Protein AF-L9W9J3-F1 (afdb_monomer_lite)

InterPro domains:
  IPR008990 Electron transport accessory-like domain superfamily [SSF50090] (18-110)
  IPR023808 Nitrile hydratase accessory protein, putative [TIGR03889] (23-96)
  IPR042262 Nitrile hydratase beta subunit, N-terminal [G3DSA:1.10.472.20] (7-111)
  IPR049054 Nitrile hydratase beta subunit-like, N-terminal domain [PF21006] (11-108)

Sequence (141 aa):
MADRDESPTSGLAALEGEETPTFDAPWQARAFAIAVALSADGTYEWDTFQDRLAAEIERADGAAVPADREASEADYYHRWLAALERLLVSDDLLESGALTERTREFAVGDRDASEWVEGEHDHDHGTDGSDAHDHNHDHPR

pLDDT: mean 7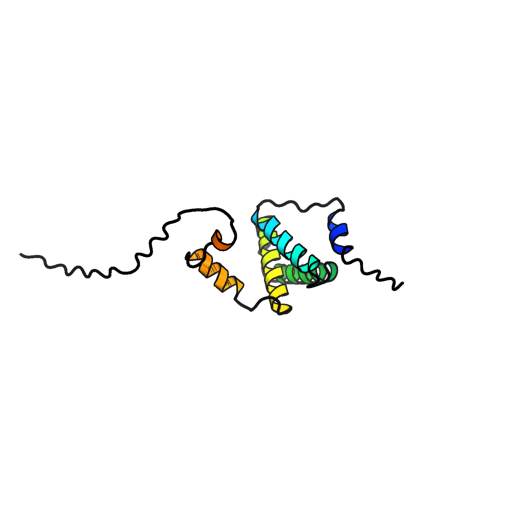1.65, std 16.57, range [37.84, 90.25]

Foldseek 3Di:
DDDDPDDLCPLVVVCVPPCPDDDPDPVLVVLVVVLVVCSSVVVDPNVVVVVQLVVQLVVVVVPDDDPPDDQDPVNVSVSSSVSVVVVCCVSVNDPVCPVVVVVVCVVVVVDDCVVVDPDDDDDPPPPPPDDPDDDDDDDDD

Secondary structure (DSSP, 8-state):
-------TTHHHHGGGSS-PPP-SSHHHHHHHHHHHHHHHTTSS-HHHHHHHHHHHHHHHHHH---TTSPPPHHHHHHHHHHHHHHHHHHTTSS-TTHHHHHHHHHHHTSS-GGGGS-S----------------------

Radius of gyration: 23.32 Å; chains: 1; bounding box: 46×68×66 Å

Structure (mmCIF, N/CA/C/O backbone):
data_AF-L9W9J3-F1
#
_entry.id   AF-L9W9J3-F1
#
loop_
_atom_site.group_PDB
_atom_site.id
_atom_site.type_symbol
_atom_site.label_atom_id
_atom_site.label_alt_id
_atom_site.label_comp_id
_atom_site.label_asym_id
_atom_site.label_entity_id
_atom_site.label_seq_id
_atom_site.pdbx_PDB_ins_code
_atom_site.Cartn_x
_atom_site.Cartn_y
_atom_site.Cartn_z
_atom_site.occupancy
_atom_site.B_iso_or_equiv
_atom_site.auth_seq_id
_atom_site.auth_comp_id
_atom_site.auth_asym_id
_atom_site.auth_atom_id
_atom_site.pdbx_PDB_model_num
ATOM 1 N N . MET A 1 1 ? -25.213 29.019 9.380 1.00 38.16 1 MET A N 1
ATOM 2 C CA . MET A 1 1 ? -23.879 28.809 9.972 1.00 38.16 1 MET A CA 1
ATOM 3 C C . MET A 1 1 ? -23.871 27.406 10.543 1.00 38.16 1 MET A C 1
ATOM 5 O O . MET A 1 1 ? -24.328 27.218 11.659 1.00 38.16 1 MET A O 1
ATOM 9 N N . ALA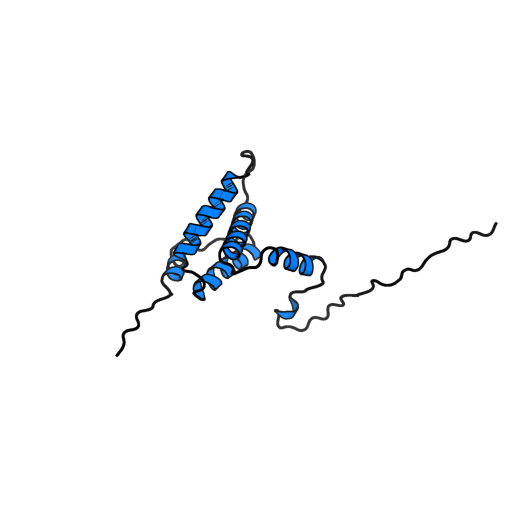 A 1 2 ? -23.506 26.426 9.719 1.00 37.84 2 ALA A N 1
ATOM 10 C CA . ALA A 1 2 ? -23.198 25.080 10.179 1.00 37.84 2 ALA A CA 1
ATOM 11 C C . ALA A 1 2 ? -21.684 24.952 10.028 1.00 37.84 2 ALA A C 1
ATOM 13 O O . ALA A 1 2 ? -21.159 25.030 8.919 1.00 37.84 2 ALA A O 1
ATOM 14 N N . ASP A 1 3 ? -21.040 24.922 11.183 1.00 41.69 3 ASP A N 1
ATOM 15 C CA . ASP A 1 3 ? -19.631 24.664 11.403 1.00 41.69 3 ASP A CA 1
ATOM 16 C C . ASP A 1 3 ? -19.367 23.218 10.968 1.00 41.69 3 ASP A C 1
ATOM 18 O O . ASP A 1 3 ? -19.887 22.284 11.578 1.00 41.69 3 ASP A O 1
ATOM 22 N N . ARG A 1 4 ? -18.697 23.040 9.828 1.00 42.94 4 ARG A N 1
ATOM 23 C CA . ARG A 1 4 ? -18.248 21.728 9.356 1.00 42.94 4 ARG A CA 1
ATOM 24 C C . ARG A 1 4 ? -16.734 21.699 9.454 1.00 42.94 4 ARG A C 1
ATOM 26 O O . ARG A 1 4 ? -16.033 21.875 8.463 1.00 42.94 4 ARG A O 1
ATOM 33 N N . ASP A 1 5 ? -16.281 21.573 10.694 1.00 43.81 5 ASP A N 1
ATOM 34 C CA . ASP A 1 5 ? -14.922 21.200 11.060 1.00 43.81 5 ASP A CA 1
ATOM 35 C C . ASP A 1 5 ? -14.724 19.722 10.683 1.00 43.81 5 ASP A C 1
ATOM 37 O O . ASP A 1 5 ? -14.947 18.810 11.470 1.00 43.81 5 ASP A O 1
ATOM 41 N N . GLU A 1 6 ? -14.426 19.473 9.411 1.00 45.31 6 GLU A N 1
ATOM 42 C CA . GLU A 1 6 ? -13.920 18.186 8.937 1.00 45.31 6 GLU A CA 1
ATOM 43 C C . GLU A 1 6 ? -12.591 18.496 8.254 1.00 45.31 6 GLU A C 1
ATOM 45 O O . GLU A 1 6 ? -12.554 18.905 7.094 1.00 45.31 6 GLU A O 1
ATOM 50 N N . SER A 1 7 ? -11.500 18.390 9.011 1.00 39.38 7 SER A N 1
ATOM 51 C CA . SER A 1 7 ? -10.143 18.451 8.470 1.00 39.38 7 SER A CA 1
ATOM 52 C C . SER A 1 7 ? -9.675 17.024 8.149 1.00 39.38 7 SER A C 1
ATOM 54 O O . SER A 1 7 ? -9.215 16.345 9.063 1.00 39.38 7 SER A O 1
ATOM 56 N N . PRO A 1 8 ? -9.726 16.550 6.888 1.00 44.69 8 PRO A N 1
ATOM 57 C CA . PRO A 1 8 ? -9.112 15.273 6.494 1.00 44.69 8 PRO A CA 1
ATOM 58 C C . PRO A 1 8 ? -7.572 15.346 6.399 1.00 44.69 8 PRO A C 1
ATOM 60 O O . PRO A 1 8 ? -6.912 14.395 5.996 1.00 44.69 8 PRO A O 1
ATOM 63 N N . THR A 1 9 ? -6.962 16.475 6.767 1.00 46.91 9 THR A N 1
ATOM 64 C CA . THR A 1 9 ? -5.546 16.774 6.495 1.00 46.91 9 THR A CA 1
ATOM 65 C C . THR A 1 9 ? -4.618 16.551 7.692 1.00 46.91 9 THR A C 1
ATOM 67 O O . THR A 1 9 ? -3.491 17.033 7.686 1.00 46.91 9 THR A O 1
ATOM 70 N N . SER A 1 10 ? -5.050 15.855 8.749 1.00 49.19 10 SER A N 1
ATOM 71 C CA . SER A 1 10 ? -4.154 15.612 9.894 1.00 49.19 10 SER A CA 1
ATOM 72 C C . SER A 1 10 ? -3.160 14.470 9.639 1.00 49.19 10 SER A C 1
ATOM 74 O O . SER A 1 10 ? -2.064 14.497 10.192 1.00 49.19 10 SER A O 1
ATOM 76 N N . GLY A 1 11 ? -3.499 13.500 8.779 1.00 50.03 11 GLY A N 1
ATOM 77 C CA . GLY A 1 11 ? -2.609 12.381 8.436 1.00 50.03 11 GLY A CA 1
ATOM 78 C C . GLY A 1 11 ? -1.451 12.772 7.511 1.00 50.03 11 GLY A C 1
ATOM 79 O O . GLY A 1 11 ? -0.344 12.268 7.662 1.00 50.03 11 GLY A O 1
ATOM 80 N N . LEU A 1 12 ? -1.674 13.726 6.598 1.00 51.75 12 LEU A N 1
ATOM 81 C CA . LEU A 1 12 ? -0.644 14.199 5.665 1.00 51.75 12 LEU A CA 1
ATOM 82 C C . LEU A 1 12 ? 0.382 15.123 6.344 1.00 51.75 12 LEU A C 1
ATOM 84 O O . LEU A 1 12 ? 1.561 15.063 6.019 1.00 51.75 12 LEU A O 1
ATOM 88 N N . ALA A 1 13 ? -0.049 15.928 7.325 1.00 51.16 13 ALA A N 1
ATOM 89 C CA . ALA A 1 13 ? 0.830 16.817 8.092 1.00 51.16 13 ALA A CA 1
ATOM 90 C C . ALA A 1 13 ? 1.850 16.048 8.957 1.00 51.16 13 ALA A C 1
ATOM 92 O O . ALA A 1 13 ? 2.931 16.556 9.246 1.00 51.16 13 ALA A O 1
ATOM 93 N N . ALA A 1 14 ? 1.548 14.798 9.332 1.00 51.47 14 ALA A N 1
ATOM 94 C CA . ALA A 1 14 ? 2.500 13.917 10.009 1.00 51.47 14 ALA A CA 1
ATOM 95 C C . ALA A 1 14 ? 3.682 13.505 9.105 1.00 51.47 14 ALA A C 1
ATOM 97 O O . ALA A 1 14 ? 4.746 13.175 9.618 1.00 51.47 14 ALA A O 1
ATOM 98 N N . LEU A 1 15 ? 3.529 13.581 7.775 1.00 51.72 15 LEU A N 1
ATOM 99 C CA . LEU A 1 15 ? 4.616 13.367 6.809 1.00 51.72 15 LEU A CA 1
ATOM 100 C C . LEU A 1 15 ? 5.510 14.612 6.633 1.00 51.72 15 LEU A C 1
ATOM 102 O O . LEU A 1 15 ? 6.555 14.524 5.992 1.00 51.72 15 LEU A O 1
ATOM 106 N N . GLU A 1 16 ? 5.116 15.769 7.182 1.00 53.91 16 GLU A N 1
ATOM 107 C CA . GLU A 1 16 ? 5.880 17.028 7.118 1.00 53.91 16 GLU A CA 1
ATOM 108 C C . GLU A 1 16 ? 6.890 17.186 8.274 1.00 53.91 16 GLU A C 1
ATOM 110 O O . GLU A 1 16 ? 7.646 18.160 8.310 1.00 53.91 16 GLU A O 1
ATOM 115 N N . GLY A 1 17 ? 6.932 16.244 9.223 1.00 46.53 17 GLY A N 1
ATOM 116 C CA . GLY A 1 17 ? 7.946 16.199 10.279 1.00 46.53 17 GLY A CA 1
ATOM 117 C C . GLY A 1 17 ? 9.179 15.408 9.841 1.00 46.53 17 GLY A C 1
ATOM 118 O O . GLY A 1 17 ? 9.023 14.242 9.526 1.00 46.53 17 GLY A O 1
ATOM 119 N N . GLU A 1 18 ? 10.350 16.066 9.821 1.00 46.28 18 GLU A N 1
ATOM 120 C CA . GLU A 1 18 ? 11.783 15.641 9.810 1.00 46.28 18 GLU A CA 1
ATOM 121 C C . GLU A 1 18 ? 12.257 14.286 9.204 1.00 46.28 18 GLU A C 1
ATOM 123 O O . GLU A 1 18 ? 13.460 14.032 9.177 1.00 46.28 18 GLU A O 1
ATOM 128 N N . GLU A 1 19 ? 11.389 13.449 8.644 1.00 55.50 19 GLU A N 1
ATOM 129 C CA . GLU A 1 19 ? 11.664 12.100 8.140 1.00 55.50 19 GLU A CA 1
ATOM 130 C C . GLU A 1 19 ? 10.999 11.908 6.770 1.00 55.50 19 GLU A C 1
ATOM 132 O O . GLU A 1 19 ? 10.188 11.009 6.549 1.00 55.50 19 GLU A O 1
ATOM 137 N N . THR A 1 20 ? 11.328 12.779 5.811 1.00 59.88 20 THR A N 1
ATOM 138 C CA . THR A 1 20 ? 10.959 12.539 4.410 1.00 59.88 20 THR A CA 1
ATOM 139 C C . THR A 1 20 ? 11.486 11.166 3.977 1.00 59.88 20 THR A C 1
ATOM 141 O O . THR A 1 20 ? 12.702 10.950 4.069 1.00 59.88 20 THR A O 1
ATOM 144 N N . PRO A 1 21 ? 10.624 10.247 3.502 1.00 66.81 21 PRO A N 1
ATOM 145 C CA . PRO A 1 21 ? 11.049 8.900 3.155 1.00 66.81 21 PRO A CA 1
ATOM 146 C C . PRO A 1 21 ? 12.106 8.961 2.050 1.00 66.81 21 PRO A C 1
ATOM 148 O O . PRO A 1 21 ? 11.912 9.590 1.008 1.00 66.81 21 PRO A O 1
ATOM 151 N N . THR A 1 22 ? 13.256 8.340 2.311 1.00 76.62 22 THR A N 1
ATOM 152 C CA . THR A 1 22 ? 14.299 8.151 1.299 1.00 76.62 22 THR A CA 1
ATOM 153 C C . THR A 1 22 ? 13.926 6.938 0.449 1.00 76.62 22 THR A C 1
ATOM 155 O O . THR A 1 22 ? 13.376 5.961 0.960 1.00 76.62 22 THR A O 1
ATOM 158 N N . PHE A 1 23 ? 14.167 7.045 -0.857 1.00 83.12 23 PHE A N 1
ATOM 159 C CA . PHE A 1 23 ? 13.868 5.999 -1.827 1.00 83.12 23 PHE A CA 1
ATOM 160 C C . PHE A 1 23 ? 15.112 5.726 -2.674 1.00 83.12 23 PHE A C 1
ATOM 162 O O . PHE A 1 23 ? 15.553 6.595 -3.430 1.00 83.12 23 PHE A O 1
ATOM 169 N N . ASP A 1 24 ? 15.638 4.511 -2.592 1.00 85.75 24 ASP A N 1
ATOM 170 C CA . ASP A 1 24 ? 16.704 3.985 -3.449 1.00 85.75 24 ASP A CA 1
ATOM 171 C C . ASP A 1 24 ? 16.283 3.828 -4.928 1.00 85.75 24 ASP A C 1
ATOM 173 O O . ASP A 1 24 ? 17.117 3.855 -5.836 1.00 85.75 24 ASP A O 1
ATOM 177 N N . ALA A 1 25 ? 14.980 3.679 -5.205 1.00 86.38 25 ALA A N 1
ATOM 178 C CA . ALA A 1 25 ? 14.470 3.494 -6.562 1.00 86.38 25 ALA A CA 1
ATOM 179 C C . ALA A 1 25 ? 13.138 4.220 -6.842 1.00 86.38 25 ALA A C 1
ATOM 181 O O . ALA A 1 25 ? 12.254 4.276 -5.983 1.00 86.38 25 ALA A O 1
ATOM 182 N N . PRO A 1 26 ? 12.892 4.667 -8.094 1.00 86.88 26 PRO A N 1
ATOM 183 C CA . PRO A 1 26 ? 11.656 5.371 -8.457 1.00 86.88 26 PRO A CA 1
ATOM 184 C C . PRO A 1 26 ? 10.368 4.566 -8.246 1.00 86.88 26 PRO A C 1
ATOM 186 O O . PRO A 1 26 ? 9.282 5.140 -8.200 1.00 86.88 26 PRO A O 1
ATOM 189 N N . TRP A 1 27 ? 10.442 3.233 -8.212 1.00 87.44 27 TRP A N 1
ATOM 190 C CA . TRP A 1 27 ? 9.268 2.393 -7.962 1.00 87.44 27 TRP A CA 1
ATOM 191 C C . TRP A 1 27 ? 8.843 2.421 -6.488 1.00 87.44 27 TRP A C 1
ATOM 193 O O . TRP A 1 27 ? 7.652 2.322 -6.217 1.00 87.44 27 TRP A O 1
ATOM 203 N N . GLN A 1 28 ? 9.778 2.627 -5.554 1.00 88.56 28 GLN A N 1
ATOM 204 C CA . GLN A 1 28 ? 9.484 2.698 -4.119 1.00 88.56 28 GLN A CA 1
ATOM 205 C C . GLN A 1 28 ? 8.689 3.969 -3.799 1.00 88.56 28 GLN A C 1
ATOM 207 O O . GLN A 1 28 ? 7.648 3.906 -3.151 1.00 88.56 28 GLN A O 1
ATOM 212 N N . ALA A 1 29 ? 9.110 5.105 -4.365 1.00 87.75 29 ALA A N 1
ATOM 213 C CA . ALA A 1 29 ? 8.381 6.368 -4.255 1.00 87.75 29 ALA A CA 1
ATOM 214 C C . ALA A 1 29 ? 6.962 6.268 -4.835 1.00 87.75 29 ALA A C 1
ATOM 216 O O . ALA A 1 29 ? 6.004 6.758 -4.241 1.00 87.75 29 ALA A O 1
ATOM 217 N N . ARG A 1 30 ? 6.810 5.592 -5.983 1.00 88.31 30 ARG A N 1
ATOM 218 C CA . ARG A 1 30 ? 5.497 5.350 -6.600 1.00 88.31 30 ARG A CA 1
ATOM 219 C C . ARG A 1 30 ? 4.603 4.478 -5.720 1.00 88.31 30 ARG A C 1
ATOM 221 O O . ARG A 1 30 ? 3.438 4.809 -5.540 1.00 88.31 30 ARG A O 1
ATOM 228 N N . ALA A 1 31 ? 5.148 3.404 -5.155 1.00 87.00 31 ALA A N 1
ATOM 229 C CA . ALA A 1 31 ? 4.425 2.522 -4.245 1.00 87.00 31 ALA A CA 1
ATOM 230 C C . ALA A 1 31 ? 3.915 3.286 -3.009 1.00 87.00 31 ALA A C 1
ATOM 232 O O . ALA A 1 31 ? 2.734 3.206 -2.674 1.00 87.00 31 ALA A O 1
ATOM 233 N N . PHE A 1 32 ? 4.778 4.103 -2.399 1.00 86.31 32 PHE A N 1
ATOM 234 C CA . PHE A 1 32 ? 4.413 4.979 -1.287 1.00 86.31 32 PHE A CA 1
ATOM 235 C C . PHE A 1 32 ? 3.322 5.988 -1.674 1.00 86.31 32 PHE A C 1
ATOM 237 O O . PHE A 1 32 ? 2.322 6.124 -0.970 1.00 86.31 32 PHE A O 1
ATOM 244 N N . ALA A 1 33 ? 3.472 6.653 -2.823 1.00 87.62 33 ALA A N 1
ATOM 245 C CA . ALA A 1 33 ? 2.504 7.631 -3.309 1.00 87.62 33 ALA A CA 1
ATOM 246 C C . ALA A 1 33 ? 1.105 7.028 -3.518 1.00 87.62 33 ALA A C 1
ATOM 248 O O . ALA A 1 33 ? 0.119 7.694 -3.219 1.00 87.62 33 ALA A O 1
ATOM 249 N N . ILE A 1 34 ? 1.004 5.772 -3.972 1.00 87.56 34 ILE A N 1
ATOM 250 C CA . ILE A 1 34 ? -0.284 5.072 -4.113 1.00 87.56 34 ILE A CA 1
ATOM 251 C C . ILE A 1 34 ? -0.962 4.904 -2.747 1.00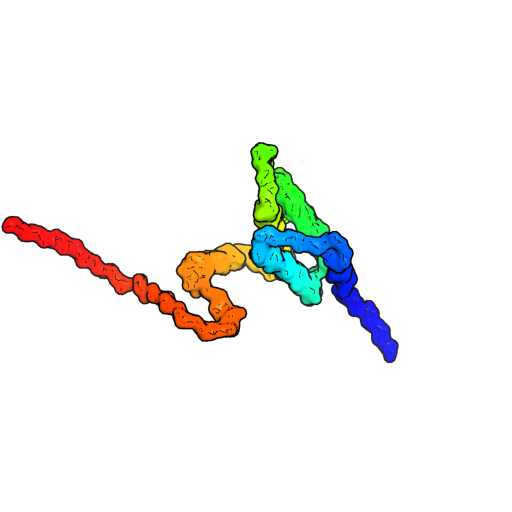 87.56 34 ILE A C 1
ATOM 253 O O . ILE A 1 34 ? -2.137 5.236 -2.608 1.00 87.56 34 ILE A O 1
ATOM 257 N N . ALA A 1 35 ? -0.229 4.446 -1.728 1.00 85.50 35 ALA A N 1
ATOM 258 C CA . ALA A 1 35 ? -0.785 4.277 -0.385 1.00 85.50 35 ALA A CA 1
ATOM 259 C C . ALA A 1 35 ? -1.247 5.607 0.234 1.00 85.50 35 ALA A C 1
ATOM 261 O O . ALA A 1 35 ? -2.297 5.658 0.876 1.00 85.50 35 ALA A O 1
ATOM 262 N N . VAL A 1 36 ? -0.487 6.685 0.018 1.00 86.19 36 VAL A N 1
ATOM 263 C CA . VAL A 1 36 ? -0.861 8.034 0.468 1.00 86.19 36 VAL A CA 1
ATOM 264 C C . VAL A 1 36 ? -2.090 8.545 -0.286 1.00 86.19 36 VAL A C 1
ATOM 266 O O . VAL A 1 36 ? -3.003 9.079 0.338 1.00 86.19 36 VAL A O 1
ATOM 269 N N . ALA A 1 37 ? -2.146 8.362 -1.607 1.00 86.69 37 ALA A N 1
ATOM 270 C CA . ALA A 1 37 ? -3.258 8.826 -2.434 1.00 86.69 37 ALA A CA 1
ATOM 271 C C . ALA A 1 37 ? -4.587 8.155 -2.057 1.00 86.69 37 ALA A C 1
ATOM 273 O O . ALA A 1 37 ? -5.597 8.841 -1.940 1.00 86.69 37 ALA A O 1
ATOM 274 N N . LEU A 1 38 ? -4.581 6.843 -1.801 1.00 83.81 38 LEU A N 1
ATOM 275 C CA . LEU A 1 38 ? -5.768 6.111 -1.344 1.00 83.81 38 LEU A CA 1
ATOM 276 C C . LEU A 1 38 ? -6.289 6.632 0.004 1.00 83.81 38 LEU A C 1
ATOM 278 O O . LEU A 1 38 ? -7.499 6.759 0.198 1.00 83.81 38 LEU A O 1
ATOM 282 N N . SER A 1 39 ? -5.381 6.985 0.918 1.00 80.62 39 SER A N 1
ATOM 283 C CA . SER A 1 39 ? -5.770 7.600 2.189 1.00 80.62 39 SER A CA 1
ATOM 284 C C . SER A 1 39 ? -6.314 9.014 2.002 1.00 80.62 39 SER A C 1
ATOM 286 O O . SER A 1 39 ? -7.335 9.363 2.586 1.00 80.62 39 SER A O 1
ATOM 288 N N . ALA A 1 40 ? -5.670 9.817 1.152 1.00 80.31 40 ALA A N 1
ATOM 289 C CA . ALA A 1 40 ? -6.103 11.178 0.854 1.00 80.31 40 ALA A CA 1
ATOM 290 C C . ALA A 1 40 ? -7.491 11.230 0.187 1.00 80.31 40 ALA A C 1
ATOM 292 O O . ALA A 1 40 ? -8.220 12.200 0.383 1.00 80.31 40 ALA A O 1
ATOM 293 N N . ASP A 1 41 ? -7.870 10.186 -0.556 1.00 83.88 41 ASP A N 1
ATOM 294 C CA . ASP A 1 41 ? -9.207 10.035 -1.148 1.00 83.88 41 ASP A CA 1
ATOM 295 C C . ASP A 1 41 ? -10.283 9.623 -0.118 1.00 83.88 41 ASP A C 1
ATOM 297 O O . ASP A 1 41 ? -11.467 9.546 -0.432 1.00 83.88 41 ASP A O 1
ATOM 301 N N . GLY A 1 42 ? -9.894 9.374 1.139 1.00 81.31 42 GLY A N 1
ATOM 302 C CA . GLY A 1 42 ? -10.806 8.973 2.211 1.00 81.31 42 GLY A CA 1
ATOM 303 C C . GLY A 1 42 ? -11.216 7.501 2.153 1.00 81.31 42 GLY A C 1
ATOM 304 O O . GLY A 1 42 ? -12.172 7.110 2.821 1.00 81.31 42 GLY A O 1
ATOM 305 N N . THR A 1 43 ? -10.496 6.675 1.383 1.00 78.69 43 THR A N 1
ATOM 306 C CA . THR A 1 43 ? -10.727 5.220 1.346 1.00 78.69 43 THR A CA 1
ATOM 307 C C . THR A 1 43 ? -10.458 4.599 2.720 1.00 78.69 43 THR A C 1
ATOM 309 O O . THR A 1 43 ? -11.161 3.689 3.149 1.00 78.69 43 THR A O 1
ATOM 312 N N . TYR A 1 44 ? -9.464 5.130 3.436 1.00 79.25 44 TYR A N 1
ATOM 313 C CA . TYR A 1 44 ? -9.151 4.779 4.816 1.00 79.25 44 TYR A CA 1
ATOM 314 C C . TYR A 1 44 ? -8.413 5.919 5.529 1.00 79.25 44 TYR A C 1
ATOM 316 O O . TYR A 1 44 ? -7.692 6.711 4.915 1.00 79.25 44 TYR A O 1
ATOM 324 N N . GLU A 1 45 ? -8.530 5.945 6.856 1.00 83.94 45 GLU A N 1
ATOM 325 C CA . GLU A 1 45 ? -7.726 6.820 7.710 1.00 83.94 45 GLU A CA 1
ATOM 326 C C . GLU A 1 45 ? -6.257 6.378 7.697 1.00 83.94 45 GLU A C 1
ATOM 328 O O . GLU A 1 45 ? -5.948 5.199 7.901 1.00 83.94 45 GLU A O 1
ATOM 333 N N . TRP A 1 46 ? -5.345 7.332 7.497 1.00 82.88 46 TRP A N 1
ATOM 334 C CA . TRP A 1 46 ? -3.907 7.071 7.374 1.00 82.88 46 TRP A CA 1
ATOM 335 C C . TRP A 1 46 ? -3.324 6.323 8.581 1.00 82.88 46 TRP A C 1
ATOM 337 O O . TRP A 1 46 ? -2.586 5.356 8.413 1.00 82.88 46 TRP A O 1
ATOM 347 N N . ASP A 1 47 ? -3.705 6.724 9.794 1.00 83.56 47 ASP A N 1
ATOM 348 C CA . ASP A 1 47 ? -3.217 6.130 11.047 1.00 83.56 47 ASP A CA 1
ATOM 349 C C . ASP A 1 47 ? -3.652 4.660 11.192 1.00 83.56 47 ASP A C 1
ATOM 351 O O . ASP A 1 47 ? -2.851 3.776 11.493 1.00 83.56 47 ASP A O 1
ATOM 355 N N . THR A 1 48 ? -4.909 4.365 10.841 1.00 83.00 48 THR A N 1
ATOM 356 C CA . THR A 1 48 ? -5.431 2.988 10.822 1.00 83.00 48 THR A CA 1
ATOM 357 C C . THR A 1 48 ? -4.721 2.136 9.775 1.00 83.00 48 THR A C 1
ATOM 359 O O . THR A 1 48 ? -4.451 0.957 10.004 1.00 83.00 48 THR A O 1
ATOM 362 N N . PHE A 1 49 ? -4.412 2.718 8.619 1.00 84.44 49 PHE A N 1
ATOM 363 C CA . PHE A 1 49 ? -3.656 2.036 7.580 1.00 84.44 49 PHE A CA 1
ATOM 364 C C . PHE A 1 49 ? -2.221 1.733 8.022 1.00 84.44 49 PHE A C 1
ATOM 366 O O . PHE A 1 49 ? -1.767 0.607 7.827 1.00 84.44 49 PHE A O 1
ATOM 373 N N . GLN A 1 50 ? -1.530 2.681 8.664 1.00 85.19 50 GLN A N 1
ATOM 374 C CA . GLN A 1 50 ? -0.179 2.466 9.189 1.00 85.19 50 GLN A CA 1
ATOM 375 C C . GLN A 1 50 ? -0.135 1.339 10.231 1.00 85.19 50 GLN A C 1
ATOM 377 O O . GLN A 1 50 ? 0.737 0.476 10.136 1.00 85.19 50 GLN A O 1
ATOM 382 N N . ASP A 1 51 ? -1.087 1.296 11.168 1.00 87.19 51 ASP A N 1
ATOM 383 C CA . ASP A 1 51 ? -1.172 0.235 12.185 1.00 87.19 51 ASP A CA 1
ATOM 384 C C . ASP A 1 51 ? -1.392 -1.150 11.552 1.00 87.19 51 ASP A C 1
ATOM 386 O O . ASP A 1 51 ? -0.646 -2.101 11.808 1.00 87.19 51 ASP A O 1
ATOM 390 N N . ARG A 1 52 ? -2.359 -1.252 10.629 1.00 86.50 52 ARG A N 1
ATOM 391 C CA . ARG A 1 52 ? -2.645 -2.505 9.913 1.00 86.50 52 ARG A CA 1
ATOM 392 C C . ARG A 1 52 ? -1.468 -2.965 9.057 1.00 86.50 52 ARG A C 1
ATOM 394 O O . ARG A 1 52 ? -1.178 -4.160 9.003 1.00 86.50 52 ARG A O 1
ATOM 401 N N . LEU A 1 53 ? -0.790 -2.032 8.394 1.00 85.44 53 LEU A N 1
ATOM 402 C CA . LEU A 1 53 ? 0.373 -2.324 7.568 1.00 85.44 53 LEU A CA 1
ATOM 403 C C . LEU A 1 53 ? 1.554 -2.804 8.414 1.00 85.44 53 LEU A C 1
ATOM 405 O O . LEU A 1 53 ? 2.197 -3.784 8.046 1.00 85.44 53 LEU A O 1
ATOM 409 N N . ALA A 1 54 ? 1.811 -2.164 9.558 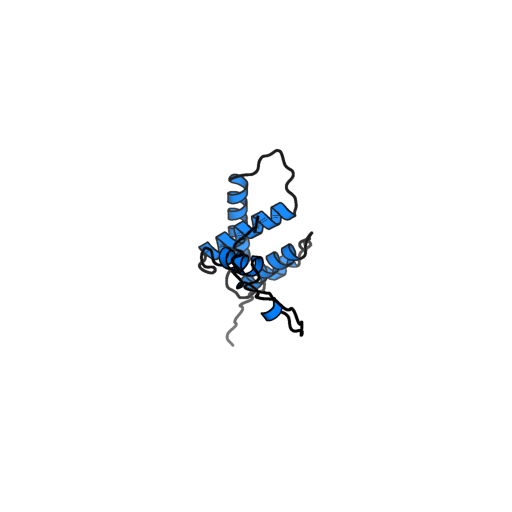1.00 86.25 54 ALA A N 1
ATOM 410 C CA . ALA A 1 54 ? 2.848 -2.588 10.493 1.00 86.25 54 ALA A CA 1
ATOM 411 C C . ALA A 1 54 ? 2.598 -4.019 10.995 1.00 86.25 54 ALA A C 1
ATOM 413 O O . ALA A 1 54 ? 3.510 -4.847 10.958 1.00 86.25 54 ALA A O 1
ATOM 414 N N . ALA A 1 55 ? 1.355 -4.342 11.369 1.00 86.75 55 ALA A N 1
ATOM 415 C CA . ALA A 1 55 ? 0.974 -5.691 11.785 1.00 86.75 55 ALA A CA 1
ATOM 416 C C . ALA A 1 55 ? 1.163 -6.736 10.667 1.00 86.75 55 ALA A C 1
ATOM 418 O O . ALA A 1 55 ? 1.559 -7.875 10.929 1.00 86.75 55 ALA A O 1
ATOM 419 N N . GLU A 1 56 ? 0.897 -6.371 9.410 1.00 84.81 56 GLU A N 1
ATOM 420 C CA . GLU A 1 56 ? 1.075 -7.283 8.278 1.00 84.81 56 GLU A CA 1
ATOM 421 C C . GLU A 1 56 ? 2.554 -7.468 7.895 1.00 84.81 56 GLU A C 1
ATOM 423 O O . GLU A 1 56 ? 2.957 -8.584 7.558 1.00 84.81 56 GLU A O 1
ATOM 428 N N . ILE A 1 57 ? 3.384 -6.426 8.022 1.00 84.06 57 ILE A N 1
ATOM 429 C CA . ILE A 1 57 ? 4.845 -6.533 7.878 1.00 84.06 57 ILE A CA 1
ATOM 430 C C . ILE A 1 57 ? 5.422 -7.434 8.976 1.00 84.06 57 ILE A C 1
ATOM 432 O O . ILE A 1 57 ? 6.181 -8.348 8.662 1.00 84.06 57 ILE A O 1
ATOM 436 N N . GLU A 1 58 ? 5.012 -7.259 10.237 1.00 83.75 58 GLU A N 1
ATOM 437 C CA . GLU A 1 58 ? 5.454 -8.115 11.348 1.00 83.75 58 GLU A CA 1
ATOM 438 C C . GLU A 1 58 ? 5.073 -9.587 11.113 1.00 83.75 58 GLU A C 1
ATOM 440 O O . GLU A 1 58 ? 5.895 -10.492 11.292 1.00 83.75 58 GLU A O 1
ATOM 445 N N . ARG A 1 59 ? 3.850 -9.844 10.625 1.00 81.12 59 ARG A N 1
ATOM 446 C CA . ARG A 1 59 ? 3.428 -11.191 10.211 1.00 81.12 59 ARG A CA 1
ATOM 447 C C . ARG A 1 59 ? 4.321 -11.743 9.095 1.00 81.12 59 ARG A C 1
ATOM 449 O O . ARG A 1 59 ? 4.663 -12.927 9.129 1.00 81.12 59 ARG A O 1
ATOM 456 N N . ALA A 1 60 ? 4.646 -10.932 8.090 1.00 73.69 60 ALA A N 1
ATOM 457 C CA . ALA A 1 60 ? 5.470 -11.350 6.959 1.00 73.69 60 ALA A CA 1
ATOM 458 C C . ALA A 1 60 ? 6.916 -11.665 7.385 1.00 73.69 60 ALA A C 1
ATOM 460 O O . ALA A 1 60 ? 7.462 -12.687 6.964 1.00 73.69 60 ALA A O 1
ATOM 461 N N . ASP A 1 61 ? 7.499 -10.852 8.266 1.00 72.44 61 ASP A N 1
ATOM 462 C CA . ASP A 1 61 ? 8.849 -11.056 8.802 1.00 72.44 61 ASP A CA 1
ATOM 463 C C . ASP A 1 61 ? 8.938 -12.278 9.721 1.00 72.44 61 ASP A C 1
ATOM 465 O O . ASP A 1 61 ? 9.908 -13.037 9.654 1.00 72.44 61 ASP A O 1
ATOM 469 N N . GLY A 1 62 ? 7.898 -12.544 10.518 1.00 67.00 62 GLY A N 1
ATOM 470 C CA . GLY A 1 62 ? 7.818 -13.749 11.346 1.00 67.00 62 GLY A CA 1
ATOM 471 C C . GLY A 1 62 ? 7.721 -15.057 10.549 1.00 67.00 62 GLY A C 1
ATOM 472 O O . GLY A 1 62 ? 7.987 -16.128 11.097 1.00 67.00 62 GLY A O 1
ATOM 473 N N . ALA A 1 63 ? 7.348 -14.995 9.265 1.00 61.91 63 ALA A N 1
ATOM 474 C CA . ALA A 1 63 ? 7.085 -16.173 8.444 1.00 61.91 63 ALA A CA 1
ATOM 475 C C . ALA A 1 63 ? 8.316 -16.709 7.692 1.00 61.91 63 ALA A C 1
ATOM 477 O O . ALA A 1 63 ? 8.393 -17.920 7.486 1.00 61.91 63 ALA A O 1
ATOM 478 N N . ALA A 1 64 ? 9.268 -15.865 7.277 1.00 57.06 64 ALA A N 1
ATOM 479 C CA . ALA A 1 64 ? 10.490 -16.321 6.608 1.00 57.06 64 ALA A CA 1
ATOM 480 C C . ALA A 1 64 ? 11.496 -15.181 6.379 1.00 57.06 64 ALA A C 1
ATOM 482 O O . ALA A 1 64 ? 11.467 -14.527 5.337 1.00 57.06 64 ALA A O 1
ATOM 483 N N . VAL A 1 65 ? 12.476 -15.028 7.271 1.00 55.00 65 VAL A N 1
ATOM 484 C CA . VAL A 1 65 ? 13.786 -14.496 6.875 1.00 55.00 65 VAL A CA 1
ATOM 485 C C . VAL A 1 65 ? 14.874 -15.388 7.480 1.00 55.00 65 VAL A C 1
ATOM 487 O O . VAL A 1 65 ? 14.941 -15.522 8.703 1.00 55.00 65 VAL A O 1
ATOM 490 N N . PRO A 1 66 ? 15.717 -16.042 6.661 1.00 55.91 66 PRO A N 1
ATOM 491 C CA . PRO A 1 66 ? 16.914 -16.693 7.169 1.00 55.91 66 PRO A CA 1
ATOM 492 C C . PRO A 1 66 ? 17.832 -15.607 7.757 1.00 55.91 66 PRO A C 1
ATOM 494 O O . PRO A 1 66 ? 18.158 -14.626 7.091 1.00 55.91 66 PRO A O 1
ATOM 497 N N . ALA A 1 67 ? 18.175 -15.743 9.043 1.00 59.94 67 ALA A N 1
ATOM 498 C CA . ALA A 1 67 ? 18.846 -14.711 9.845 1.00 59.94 67 ALA A CA 1
ATOM 499 C C . ALA A 1 67 ? 20.264 -14.338 9.357 1.00 59.94 67 ALA A C 1
ATOM 501 O O . ALA A 1 67 ? 20.910 -13.470 9.939 1.00 59.94 67 ALA A O 1
ATOM 502 N N . ASP A 1 68 ? 20.765 -15.006 8.318 1.00 59.94 68 ASP A N 1
ATOM 503 C CA . ASP A 1 68 ? 22.114 -14.879 7.773 1.00 59.94 68 ASP A CA 1
ATOM 504 C C . ASP A 1 68 ? 22.248 -13.910 6.583 1.00 59.94 68 ASP A C 1
ATOM 506 O O . ASP A 1 68 ? 23.353 -13.753 6.063 1.00 59.94 68 ASP A O 1
ATOM 510 N N . ARG A 1 69 ? 21.179 -13.215 6.165 1.00 63.94 69 ARG A N 1
ATOM 511 C CA . ARG A 1 69 ? 21.236 -12.208 5.088 1.00 63.94 69 ARG A CA 1
ATOM 512 C C . ARG A 1 69 ? 20.839 -10.814 5.582 1.00 63.94 69 ARG A C 1
ATOM 514 O O . ARG A 1 69 ? 19.732 -10.624 6.075 1.00 63.94 69 ARG A O 1
ATOM 521 N N . GLU A 1 70 ? 21.710 -9.825 5.363 1.00 65.31 70 GLU A N 1
ATOM 522 C CA . GLU A 1 70 ? 21.346 -8.405 5.468 1.00 65.31 70 GLU A CA 1
ATOM 523 C C . GLU A 1 70 ? 20.219 -8.090 4.475 1.00 65.31 70 GLU A C 1
ATOM 525 O O . GLU A 1 70 ? 20.370 -8.275 3.264 1.00 65.31 70 GLU A O 1
ATOM 530 N N . ALA A 1 71 ? 19.071 -7.654 4.995 1.00 67.56 71 ALA A N 1
ATOM 531 C CA . ALA A 1 71 ? 17.962 -7.199 4.171 1.00 67.56 71 ALA A CA 1
ATOM 532 C C . ALA A 1 71 ? 18.332 -5.861 3.515 1.00 67.56 71 ALA A C 1
ATOM 534 O O . ALA A 1 71 ? 18.708 -4.912 4.200 1.00 67.56 71 ALA A O 1
ATOM 535 N N . SER A 1 72 ? 18.218 -5.789 2.190 1.00 79.06 72 SER A N 1
ATOM 536 C CA . SER A 1 72 ? 18.346 -4.534 1.450 1.00 79.06 72 SER A CA 1
ATOM 537 C C . SER A 1 72 ? 17.103 -3.658 1.655 1.00 79.06 72 SER A C 1
ATOM 539 O O . SER A 1 72 ? 16.016 -4.161 1.943 1.00 79.06 72 SER A O 1
ATOM 541 N N . GLU A 1 73 ? 17.226 -2.352 1.415 1.00 79.12 73 GLU A N 1
ATOM 542 C CA . GLU A 1 73 ? 16.083 -1.432 1.327 1.00 79.12 73 GLU A CA 1
ATOM 543 C C . GLU A 1 73 ? 15.062 -1.876 0.260 1.00 79.12 73 GLU A C 1
ATOM 545 O O . GLU A 1 73 ? 13.852 -1.739 0.442 1.00 79.12 73 GLU A O 1
ATOM 550 N N . ALA A 1 74 ? 15.524 -2.510 -0.823 1.00 79.44 74 ALA A N 1
ATOM 551 C CA . ALA A 1 74 ? 14.633 -3.133 -1.799 1.00 79.44 74 ALA A CA 1
ATOM 552 C C . ALA A 1 74 ? 13.806 -4.270 -1.176 1.00 79.44 74 ALA A C 1
ATOM 554 O O . ALA A 1 74 ? 12.603 -4.349 -1.417 1.00 79.44 74 ALA A O 1
ATOM 555 N N . ASP A 1 75 ? 14.417 -5.113 -0.334 1.00 82.50 75 ASP A N 1
ATOM 556 C CA . ASP A 1 75 ? 13.707 -6.187 0.366 1.00 82.50 75 ASP A CA 1
ATOM 557 C C . ASP A 1 75 ? 12.663 -5.611 1.340 1.00 82.50 75 ASP A C 1
ATOM 559 O O . ASP A 1 75 ? 11.579 -6.176 1.483 1.00 82.50 75 ASP A O 1
ATOM 563 N N . TYR A 1 76 ? 12.954 -4.480 1.995 1.00 83.06 76 TYR A N 1
ATOM 564 C CA . TYR A 1 76 ? 11.985 -3.773 2.842 1.00 83.06 76 TYR A CA 1
ATOM 565 C C . TYR A 1 76 ? 10.760 -3.323 2.037 1.00 83.06 76 TYR A C 1
ATOM 567 O O . TYR A 1 76 ? 9.638 -3.711 2.364 1.00 83.06 76 TYR A O 1
ATOM 575 N N . TYR A 1 77 ? 10.958 -2.591 0.937 1.00 86.06 77 TYR A N 1
ATOM 576 C CA . TYR A 1 77 ? 9.837 -2.128 0.115 1.00 86.06 77 TYR A CA 1
ATOM 577 C C . TYR A 1 77 ? 9.097 -3.270 -0.602 1.00 86.06 77 TYR A C 1
ATOM 579 O O . TYR A 1 77 ? 7.901 -3.150 -0.857 1.00 86.06 77 TYR A O 1
ATOM 587 N N . HIS A 1 78 ? 9.754 -4.399 -0.889 1.00 85.69 78 HIS A N 1
ATOM 588 C CA . HIS A 1 78 ? 9.074 -5.596 -1.394 1.00 85.69 78 HIS A CA 1
ATOM 589 C C . HIS A 1 78 ? 8.149 -6.225 -0.348 1.00 85.69 78 HIS A C 1
ATOM 591 O O . HIS A 1 78 ? 7.015 -6.579 -0.675 1.00 85.69 78 HIS A O 1
ATOM 597 N N . ARG A 1 79 ? 8.596 -6.334 0.910 1.00 85.25 79 ARG A N 1
ATOM 598 C CA . ARG A 1 79 ? 7.736 -6.797 2.012 1.00 85.25 79 ARG A CA 1
ATOM 599 C C . ARG A 1 79 ? 6.584 -5.831 2.258 1.00 85.25 79 ARG A C 1
ATOM 601 O O . ARG A 1 79 ? 5.446 -6.266 2.402 1.00 85.25 79 ARG A O 1
ATOM 608 N N . TRP A 1 80 ? 6.874 -4.534 2.234 1.00 87.31 80 TRP A N 1
ATOM 609 C CA . TRP A 1 80 ? 5.881 -3.471 2.349 1.00 87.31 80 TRP A CA 1
ATOM 610 C C . TRP A 1 80 ? 4.821 -3.557 1.241 1.00 87.31 80 TRP A C 1
ATOM 612 O O . TRP A 1 80 ? 3.631 -3.514 1.535 1.00 87.31 80 TRP A O 1
ATOM 622 N N . LEU A 1 81 ? 5.225 -3.769 -0.018 1.00 89.25 81 LEU A N 1
ATOM 623 C CA . LEU A 1 81 ? 4.302 -3.964 -1.142 1.00 89.25 81 LEU A CA 1
ATOM 624 C C . LEU A 1 81 ? 3.431 -5.211 -0.971 1.00 89.25 81 LEU A C 1
ATOM 626 O O . LEU A 1 81 ? 2.227 -5.146 -1.202 1.00 89.25 81 LEU A O 1
ATOM 630 N N . ALA A 1 82 ? 4.019 -6.334 -0.553 1.00 86.94 82 ALA A N 1
ATOM 631 C CA . ALA A 1 82 ? 3.264 -7.560 -0.310 1.00 86.94 82 ALA A CA 1
ATOM 632 C C . ALA A 1 82 ? 2.235 -7.381 0.820 1.00 86.94 82 ALA A C 1
ATOM 634 O O . ALA A 1 82 ? 1.118 -7.891 0.733 1.00 86.94 82 ALA A O 1
ATOM 635 N N . ALA A 1 83 ? 2.594 -6.642 1.872 1.00 88.00 83 ALA A N 1
ATOM 636 C CA . ALA A 1 83 ? 1.686 -6.300 2.960 1.00 88.00 83 ALA A CA 1
ATOM 637 C C . ALA A 1 83 ? 0.565 -5.353 2.493 1.00 88.00 83 ALA A C 1
ATOM 639 O O . ALA A 1 83 ? -0.601 -5.588 2.808 1.00 88.00 83 ALA A O 1
ATOM 640 N N . LEU A 1 84 ? 0.895 -4.345 1.677 1.00 88.12 84 LEU A N 1
ATOM 641 C CA . LEU A 1 84 ? -0.079 -3.445 1.058 1.00 88.12 84 LEU A CA 1
ATOM 642 C C . LEU A 1 84 ? -1.078 -4.209 0.179 1.00 88.12 84 LEU A C 1
ATOM 644 O O . LEU A 1 84 ? -2.280 -4.015 0.323 1.00 88.12 84 LEU A O 1
ATOM 648 N N . GLU A 1 85 ? -0.612 -5.102 -0.696 1.00 89.88 85 GLU A N 1
ATOM 649 C CA . GLU A 1 85 ? -1.488 -5.917 -1.548 1.00 89.88 85 GLU A CA 1
ATOM 650 C C . GLU A 1 85 ? -2.478 -6.731 -0.706 1.00 89.88 85 GLU A C 1
ATOM 652 O O . GLU A 1 85 ? -3.684 -6.699 -0.952 1.00 89.88 85 GLU A O 1
ATOM 657 N N . ARG A 1 86 ? -1.989 -7.420 0.331 1.00 86.69 86 ARG A N 1
ATOM 658 C CA . ARG A 1 86 ? -2.842 -8.213 1.228 1.00 86.69 86 ARG A CA 1
ATOM 659 C C . ARG A 1 86 ? -3.863 -7.361 1.965 1.00 86.69 86 ARG A C 1
ATOM 661 O O . ARG A 1 86 ? -4.996 -7.807 2.144 1.00 86.69 86 ARG A O 1
ATOM 668 N N . LEU A 1 87 ? -3.471 -6.164 2.393 1.00 85.44 87 LEU A N 1
ATOM 669 C CA . LEU A 1 87 ? -4.368 -5.228 3.055 1.00 85.44 87 LEU A CA 1
ATOM 670 C C . LEU A 1 87 ? -5.485 -4.780 2.107 1.00 85.44 87 LEU A C 1
ATOM 672 O O . LEU A 1 87 ? -6.650 -4.869 2.480 1.00 85.44 87 LEU A O 1
ATOM 676 N N . LEU A 1 88 ? -5.152 -4.390 0.873 1.00 87.62 88 LEU A N 1
ATOM 677 C CA . LEU A 1 88 ? -6.141 -3.970 -0.127 1.00 87.62 88 LEU A CA 1
ATOM 678 C C . LEU A 1 88 ? -7.104 -5.100 -0.509 1.00 87.62 88 LEU A C 1
ATOM 680 O O . LEU A 1 88 ? -8.296 -4.854 -0.672 1.00 87.62 88 LEU A O 1
ATOM 684 N N . VAL A 1 89 ? -6.612 -6.338 -0.603 1.00 89.62 89 VAL A N 1
ATOM 685 C CA . VAL A 1 89 ? -7.470 -7.514 -0.824 1.00 89.62 89 VAL A CA 1
ATOM 686 C C . VAL A 1 89 ? -8.374 -7.779 0.383 1.00 89.62 89 VAL A C 1
ATOM 688 O O . VAL A 1 89 ? -9.540 -8.122 0.218 1.00 89.62 89 VAL A O 1
ATOM 691 N N . SER A 1 90 ? -7.861 -7.611 1.604 1.00 86.62 90 SER A N 1
ATOM 692 C CA . SER A 1 90 ? -8.638 -7.836 2.832 1.00 86.62 90 SER A CA 1
ATOM 693 C C . SER A 1 90 ? -9.732 -6.788 3.050 1.00 86.62 90 SER A C 1
ATOM 695 O O . SER A 1 90 ? -10.737 -7.092 3.688 1.00 86.62 90 SER A O 1
ATOM 697 N N . ASP A 1 91 ? -9.534 -5.575 2.533 1.00 84.81 91 ASP A N 1
ATOM 698 C CA . ASP A 1 91 ? -10.492 -4.465 2.602 1.00 84.81 91 ASP A CA 1
ATOM 699 C C . ASP A 1 91 ? -11.453 -4.436 1.387 1.00 84.81 91 ASP A C 1
ATOM 701 O O . ASP A 1 91 ? -12.226 -3.498 1.238 1.00 84.81 91 ASP A O 1
ATOM 705 N N . ASP A 1 92 ? -11.429 -5.469 0.528 1.00 85.88 92 ASP A N 1
ATOM 706 C CA . ASP A 1 92 ? -12.255 -5.611 -0.693 1.00 85.88 92 ASP A CA 1
ATOM 707 C C . ASP A 1 92 ? -12.005 -4.519 -1.762 1.00 85.88 92 ASP A C 1
ATOM 709 O O . ASP A 1 92 ? -12.772 -4.350 -2.706 1.00 85.88 92 ASP A O 1
ATOM 713 N N . LEU A 1 93 ? -10.892 -3.786 -1.651 1.00 85.19 93 LEU A N 1
ATOM 714 C CA . LEU A 1 93 ? -10.490 -2.726 -2.587 1.00 85.19 93 LEU A CA 1
ATOM 715 C C . LEU A 1 93 ? -9.752 -3.267 -3.815 1.00 85.19 93 LEU A C 1
ATOM 717 O O . LEU A 1 93 ? -9.625 -2.580 -4.831 1.00 85.19 93 LEU A O 1
ATOM 721 N N . LEU A 1 94 ? -9.233 -4.489 -3.718 1.00 88.00 94 LEU A N 1
ATOM 722 C CA . LEU A 1 94 ? -8.525 -5.172 -4.788 1.00 88.00 94 LEU A CA 1
ATOM 723 C C . LEU A 1 94 ? -8.992 -6.625 -4.866 1.00 88.00 94 LEU A C 1
ATOM 725 O O . LEU A 1 94 ? -8.957 -7.353 -3.878 1.00 88.00 94 LEU A O 1
ATOM 729 N N . GLU A 1 95 ? -9.384 -7.077 -6.056 1.00 90.25 95 GLU A N 1
ATOM 730 C CA . GLU A 1 95 ? -9.711 -8.486 -6.258 1.00 90.25 95 GLU A CA 1
ATOM 731 C C . GLU A 1 95 ? -8.451 -9.357 -6.128 1.00 90.25 95 GLU A C 1
ATOM 733 O O . GLU A 1 95 ? -7.370 -9.026 -6.633 1.00 90.25 95 GLU A O 1
ATOM 738 N N . SER A 1 96 ? -8.593 -10.502 -5.457 1.00 87.19 96 SER A N 1
ATOM 739 C CA . SER A 1 96 ? -7.502 -11.462 -5.308 1.00 87.19 96 SER A CA 1
ATOM 740 C C . SER A 1 96 ? -6.998 -11.924 -6.678 1.00 87.19 96 SER A C 1
ATOM 742 O O . SER A 1 96 ? -7.751 -12.465 -7.482 1.00 87.19 96 SER A O 1
ATOM 744 N N . GLY A 1 97 ? -5.705 -11.724 -6.942 1.00 85.50 97 GLY A N 1
ATOM 745 C CA . GLY A 1 97 ? -5.073 -12.112 -8.204 1.00 85.50 97 GLY A CA 1
ATOM 746 C C . GLY A 1 97 ? -5.132 -11.057 -9.312 1.00 85.50 97 GLY A C 1
ATOM 747 O O . GLY A 1 97 ? -4.372 -11.185 -10.271 1.00 85.50 97 GLY A O 1
ATOM 748 N N . ALA A 1 98 ? -5.904 -9.974 -9.164 1.00 88.62 98 ALA A N 1
ATOM 749 C CA . ALA A 1 98 ? -5.975 -8.909 -10.170 1.00 88.62 98 ALA A CA 1
ATOM 750 C C . ALA A 1 98 ? -4.606 -8.259 -10.433 1.00 88.62 98 ALA A C 1
ATOM 752 O O . ALA A 1 98 ? -4.255 -7.972 -11.577 1.00 88.62 98 ALA A O 1
ATOM 753 N N . LEU A 1 99 ? -3.791 -8.071 -9.387 1.00 86.69 99 LEU A N 1
ATOM 754 C CA . LEU A 1 99 ? -2.432 -7.547 -9.540 1.00 86.69 99 LEU A CA 1
ATOM 755 C C . LEU A 1 99 ? -1.512 -8.538 -10.267 1.00 86.69 99 LEU A C 1
ATOM 757 O O . LEU A 1 99 ? -0.680 -8.130 -11.077 1.00 86.69 99 LEU A O 1
ATOM 761 N N . THR A 1 100 ? -1.684 -9.839 -10.019 1.00 87.19 100 THR A N 1
ATOM 762 C CA . THR A 1 100 ? -0.921 -10.894 -10.702 1.00 87.19 100 THR A CA 1
ATOM 763 C C . THR A 1 100 ? -1.280 -10.958 -12.184 1.00 87.19 100 THR A C 1
ATOM 765 O O . THR A 1 100 ? -0.385 -11.015 -13.028 1.00 87.19 100 THR A O 1
ATOM 768 N N . GLU A 1 101 ? -2.571 -10.906 -12.511 1.00 88.62 101 GLU A N 1
ATOM 769 C CA . GLU A 1 101 ? -3.049 -10.887 -13.894 1.00 88.62 101 GLU A CA 1
ATOM 770 C C . GLU A 1 101 ? -2.531 -9.651 -14.632 1.00 88.62 101 GLU A C 1
ATOM 772 O O . GLU A 1 101 ? -1.879 -9.782 -15.668 1.00 88.62 101 GLU A O 1
ATOM 777 N N . ARG A 1 102 ? -2.664 -8.469 -14.022 1.00 88.62 102 ARG A N 1
ATOM 778 C CA . ARG A 1 102 ? -2.146 -7.222 -14.592 1.00 88.62 102 ARG A CA 1
ATOM 779 C C . ARG A 1 102 ? -0.632 -7.249 -14.784 1.00 88.62 102 ARG A C 1
ATOM 781 O O . ARG A 1 102 ? -0.134 -6.826 -15.820 1.00 88.62 102 ARG A O 1
ATOM 788 N N . THR A 1 103 ? 0.115 -7.794 -13.825 1.00 87.75 103 THR A N 1
ATOM 789 C CA . THR A 1 103 ? 1.573 -7.971 -13.953 1.00 87.75 103 THR A CA 1
ATOM 790 C C . THR A 1 103 ? 1.919 -8.864 -15.143 1.00 87.75 103 THR A C 1
ATOM 792 O O . THR A 1 103 ? 2.871 -8.581 -15.870 1.00 87.75 103 THR A O 1
ATOM 795 N N . ARG A 1 104 ? 1.141 -9.930 -15.370 1.00 89.19 104 ARG A N 1
ATOM 796 C CA . ARG A 1 104 ? 1.329 -10.820 -16.517 1.00 89.19 104 ARG A CA 1
ATOM 797 C C . ARG A 1 104 ? 1.055 -10.106 -17.838 1.00 89.19 104 ARG A C 1
ATOM 799 O O . ARG A 1 104 ? 1.8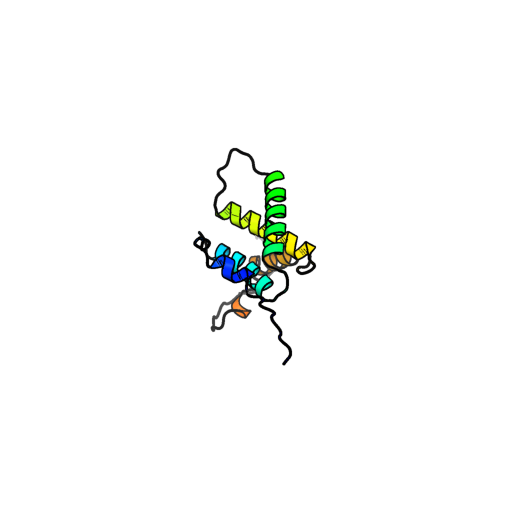74 -10.265 -18.736 1.00 89.19 104 ARG A O 1
ATOM 806 N N . GLU A 1 105 ? -0.034 -9.342 -17.949 1.00 88.25 105 GLU A N 1
ATOM 807 C CA . GLU A 1 105 ? -0.370 -8.551 -19.149 1.00 88.25 105 GLU A CA 1
ATOM 808 C C . GLU A 1 105 ? 0.800 -7.646 -19.562 1.00 88.25 105 GLU A C 1
ATOM 810 O O . GLU A 1 105 ? 1.234 -7.683 -20.713 1.00 88.25 105 GLU A O 1
ATOM 815 N N . PHE A 1 106 ? 1.376 -6.911 -18.603 1.00 85.25 106 PHE A N 1
ATOM 816 C CA . PHE A 1 106 ? 2.554 -6.070 -18.843 1.00 85.25 106 PHE A CA 1
ATOM 817 C C . PHE A 1 106 ? 3.802 -6.885 -19.208 1.00 85.25 106 PHE A C 1
ATOM 819 O O . PHE A 1 106 ? 4.560 -6.495 -20.093 1.00 85.25 106 PHE A O 1
ATOM 826 N N . ALA A 1 107 ? 4.036 -8.027 -18.553 1.00 85.00 107 ALA A N 1
ATOM 827 C CA . ALA A 1 107 ? 5.220 -8.849 -18.806 1.00 85.00 107 ALA A CA 1
ATOM 828 C C . ALA A 1 107 ? 5.223 -9.501 -20.200 1.00 85.00 107 ALA A C 1
AT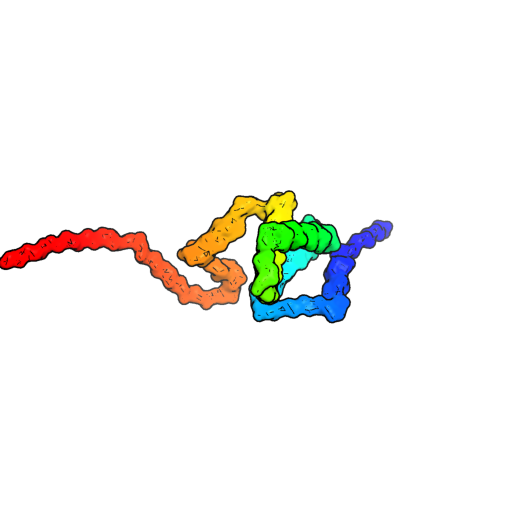OM 830 O O . ALA A 1 107 ? 6.293 -9.704 -20.773 1.00 85.00 107 ALA A O 1
ATOM 831 N N . VAL A 1 108 ? 4.047 -9.847 -20.738 1.00 89.06 108 VAL A N 1
ATOM 832 C CA . VAL A 1 108 ? 3.907 -10.435 -22.084 1.00 89.06 108 VAL A CA 1
ATOM 833 C C . VAL A 1 108 ? 3.661 -9.390 -23.177 1.00 89.06 108 VAL A C 1
ATOM 835 O O . VAL A 1 108 ? 3.612 -9.756 -24.348 1.00 89.06 108 VAL A O 1
ATOM 838 N N . GLY A 1 109 ? 3.530 -8.112 -22.806 1.00 84.69 109 GLY A N 1
ATOM 839 C CA . GLY A 1 109 ? 3.287 -7.003 -23.731 1.00 84.69 109 GLY A CA 1
ATOM 840 C C . GLY A 1 109 ? 1.855 -6.916 -24.262 1.00 84.69 109 GLY A C 1
ATOM 841 O O . GLY A 1 109 ? 1.624 -6.212 -25.236 1.00 84.69 109 GLY A O 1
ATOM 842 N N . ASP A 1 110 ? 0.901 -7.621 -23.646 1.00 85.31 110 ASP A N 1
ATOM 843 C CA . ASP A 1 110 ? -0.532 -7.503 -23.972 1.00 85.31 110 ASP A CA 1
ATOM 844 C C . ASP A 1 110 ? -1.091 -6.144 -23.526 1.00 85.31 110 ASP A C 1
ATOM 846 O O . ASP A 1 110 ? -2.000 -5.587 -24.139 1.00 85.31 110 ASP A O 1
ATOM 850 N N . ARG A 1 111 ? -0.474 -5.575 -22.485 1.00 80.12 111 ARG A N 1
ATOM 851 C CA . ARG A 1 111 ? -0.693 -4.205 -22.039 1.00 80.12 111 ARG A CA 1
ATOM 852 C C . ARG A 1 111 ? 0.629 -3.448 -22.017 1.00 80.12 111 ARG A C 1
ATOM 854 O O . ARG A 1 111 ? 1.654 -3.969 -21.579 1.00 80.12 111 ARG A O 1
ATOM 861 N N . ASP A 1 112 ? 0.571 -2.190 -22.425 1.00 79.94 112 ASP A N 1
ATOM 862 C CA . ASP A 1 112 ? 1.638 -1.208 -22.274 1.00 79.94 112 ASP A CA 1
ATOM 863 C C . ASP A 1 112 ? 1.079 0.050 -21.586 1.00 79.94 112 ASP A C 1
ATOM 865 O O . ASP A 1 112 ? -0.116 0.336 -21.645 1.00 79.94 112 ASP A O 1
ATOM 869 N N . ALA A 1 113 ? 1.939 0.789 -20.881 1.00 69.12 113 ALA A N 1
ATOM 870 C CA . ALA A 1 113 ? 1.555 1.979 -20.124 1.00 69.12 113 ALA A CA 1
ATOM 871 C C . ALA A 1 113 ? 1.324 3.216 -21.017 1.00 69.12 113 ALA A C 1
ATOM 873 O O . ALA A 1 113 ? 1.073 4.299 -20.484 1.00 69.12 113 ALA A O 1
ATOM 874 N N . SER A 1 114 ? 1.384 3.072 -22.349 1.00 67.81 114 SER A N 1
ATOM 875 C CA . SER A 1 114 ? 1.070 4.123 -23.331 1.00 67.81 114 SER A CA 1
ATOM 876 C C . SER A 1 114 ? -0.301 4.750 -23.135 1.00 67.81 114 SER A C 1
ATOM 878 O O . SER A 1 114 ? -0.455 5.941 -23.382 1.00 67.81 114 SER A O 1
ATOM 880 N N . GLU A 1 115 ? -1.282 4.000 -22.629 1.00 64.44 115 GLU A N 1
ATOM 881 C CA . GLU A 1 115 ? -2.622 4.529 -22.349 1.00 64.44 115 GLU A CA 1
ATOM 882 C C . GLU A 1 115 ? -2.617 5.646 -21.270 1.00 64.44 115 GLU A C 1
ATOM 884 O O . GLU A 1 115 ? -3.561 6.429 -21.192 1.00 64.44 115 GLU A O 1
ATOM 889 N N . TRP A 1 116 ? -1.542 5.759 -20.474 1.00 61.66 116 TRP A N 1
ATOM 890 C CA . TRP A 1 116 ? -1.399 6.710 -19.361 1.00 61.66 116 TRP A CA 1
ATOM 891 C C . TRP A 1 116 ? -0.298 7.765 -19.567 1.00 61.66 116 TRP A C 1
ATOM 893 O O . TRP A 1 116 ? -0.090 8.608 -18.691 1.00 61.66 116 TRP A O 1
ATOM 903 N N . VAL A 1 117 ? 0.418 7.738 -20.697 1.00 58.41 117 VAL A N 1
ATOM 904 C CA . VAL A 1 117 ? 1.475 8.706 -21.031 1.00 58.41 117 VAL A CA 1
ATOM 905 C C . VAL A 1 117 ? 1.020 9.546 -22.222 1.00 58.41 117 VAL A C 1
ATOM 907 O O . VAL A 1 117 ? 0.994 9.073 -23.353 1.00 58.41 117 VAL A O 1
ATOM 910 N N . GLU A 1 118 ? 0.675 10.815 -21.988 1.00 50.00 118 GLU A N 1
ATOM 911 C CA . GLU A 1 118 ? 0.371 11.752 -23.075 1.00 50.00 118 GLU A CA 1
ATOM 912 C C . GLU A 1 118 ? 1.640 12.041 -23.900 1.00 50.00 118 GLU A C 1
ATOM 914 O O . GLU A 1 118 ? 2.509 12.820 -23.502 1.00 50.00 118 GLU A O 1
ATOM 919 N N . GLY A 1 119 ? 1.750 11.398 -25.065 1.00 56.16 119 GLY A N 1
ATOM 920 C CA . GLY A 1 119 ? 2.815 11.616 -26.041 1.00 56.16 119 GLY A CA 1
ATOM 921 C C . GLY A 1 119 ? 2.802 10.564 -27.150 1.00 56.16 119 GLY A C 1
ATOM 922 O O . GLY A 1 119 ? 2.651 9.377 -26.891 1.00 56.16 119 GLY A O 1
ATOM 923 N N . GLU A 1 120 ? 2.961 11.002 -28.397 1.00 46.78 120 GLU A N 1
ATOM 924 C CA . GLU A 1 120 ? 2.949 10.135 -29.579 1.00 46.78 120 GLU A CA 1
ATOM 925 C C . GLU A 1 120 ? 4.221 9.273 -29.612 1.00 46.78 120 GLU A C 1
ATOM 927 O O . GLU A 1 120 ? 5.327 9.811 -29.691 1.00 46.78 120 GLU A O 1
ATOM 932 N N . HIS A 1 121 ? 4.083 7.948 -29.516 1.00 58.22 121 HIS A N 1
ATOM 933 C CA . HIS A 1 121 ? 5.190 7.016 -29.731 1.00 58.22 121 HIS A CA 1
ATOM 934 C C . HIS A 1 121 ? 4.745 5.819 -30.570 1.00 58.22 121 HIS A C 1
ATOM 936 O O . HIS A 1 121 ? 3.916 5.008 -30.167 1.00 58.22 121 HIS A O 1
ATOM 942 N N . ASP A 1 122 ? 5.338 5.745 -31.758 1.00 54.22 122 ASP A N 1
ATOM 943 C CA . ASP A 1 122 ? 5.296 4.620 -32.681 1.00 54.22 122 ASP A CA 1
ATOM 944 C C . ASP A 1 122 ? 6.136 3.479 -32.090 1.00 54.22 122 ASP A C 1
ATOM 946 O O . ASP A 1 122 ? 7.368 3.504 -32.122 1.00 54.22 122 ASP A O 1
ATOM 950 N N . HIS A 1 123 ? 5.469 2.504 -31.478 1.00 58.22 123 HIS A N 1
ATOM 951 C CA . HIS A 1 123 ? 6.087 1.235 -31.123 1.00 58.22 123 HIS A CA 1
ATOM 952 C C . HIS A 1 123 ? 5.332 0.118 -31.836 1.00 58.22 123 HIS A C 1
ATOM 954 O O . HIS A 1 123 ? 4.259 -0.315 -31.420 1.00 58.22 123 HIS A O 1
ATOM 960 N N . ASP A 1 124 ? 5.916 -0.310 -32.954 1.00 48.28 124 ASP A N 1
ATOM 961 C CA . ASP A 1 124 ? 5.571 -1.521 -33.689 1.00 48.28 124 ASP A CA 1
ATOM 962 C C . ASP A 1 124 ? 5.679 -2.736 -32.753 1.00 48.28 124 ASP A C 1
ATOM 964 O O . ASP A 1 124 ? 6.746 -3.322 -32.558 1.00 48.28 124 ASP A O 1
ATOM 968 N N . HIS A 1 125 ? 4.564 -3.113 -32.132 1.00 63.31 125 HIS A N 1
ATOM 969 C CA . HIS A 1 125 ? 4.402 -4.458 -31.604 1.00 63.31 125 HIS A CA 1
ATOM 970 C C . HIS A 1 125 ? 4.074 -5.351 -32.791 1.00 63.31 125 HIS A C 1
ATOM 972 O O . HIS A 1 125 ? 2.908 -5.580 -33.109 1.00 63.31 125 HIS A O 1
ATOM 978 N N . GLY A 1 126 ? 5.123 -5.816 -33.472 1.00 42.75 126 GLY A N 1
ATOM 979 C CA . GLY A 1 126 ? 5.021 -6.843 -34.495 1.00 42.75 126 GLY A CA 1
ATOM 980 C C . GLY A 1 126 ? 4.336 -8.081 -33.924 1.00 42.75 126 GLY A C 1
ATOM 981 O O . GLY A 1 126 ? 4.975 -8.965 -33.356 1.00 42.75 126 GLY A O 1
ATOM 982 N N . THR A 1 127 ? 3.016 -8.157 -34.074 1.00 55.06 127 THR A N 1
ATOM 983 C CA . THR A 1 127 ? 2.268 -9.396 -33.918 1.00 55.06 127 THR A CA 1
ATOM 984 C C . THR A 1 127 ? 2.548 -10.241 -35.154 1.00 55.06 127 THR A C 1
ATOM 986 O O . THR A 1 127 ? 1.752 -10.256 -36.089 1.00 55.06 127 THR A O 1
ATOM 989 N N . ASP A 1 128 ? 3.678 -10.941 -35.181 1.00 48.41 128 ASP A N 1
ATOM 990 C CA . ASP A 1 128 ? 3.817 -12.107 -36.051 1.00 48.41 128 ASP A CA 1
ATOM 991 C C . ASP A 1 128 ? 3.930 -13.360 -35.190 1.00 48.41 128 ASP A C 1
ATOM 993 O O . ASP A 1 128 ? 4.992 -13.887 -34.872 1.00 48.41 128 ASP A O 1
ATOM 997 N N . GLY A 1 129 ? 2.762 -13.787 -34.731 1.00 53.50 129 GLY A N 1
ATOM 998 C CA . GLY A 1 129 ? 2.529 -15.141 -34.274 1.00 53.50 129 GLY A CA 1
ATOM 999 C C . GLY A 1 129 ? 1.512 -15.784 -35.198 1.00 53.50 129 GLY A C 1
ATOM 1000 O O . GLY A 1 129 ? 0.379 -15.982 -34.770 1.00 53.50 129 GLY A O 1
ATOM 1001 N N . SER A 1 130 ? 1.878 -16.067 -36.453 1.00 54.03 130 SER A N 1
ATOM 1002 C CA . SER A 1 130 ? 1.201 -17.056 -37.311 1.00 54.03 130 SER A CA 1
ATOM 1003 C C . SER A 1 130 ? 2.015 -17.357 -38.574 1.00 54.03 130 SER A C 1
ATOM 1005 O O . SER A 1 130 ? 1.623 -16.959 -39.661 1.00 54.03 130 SER A O 1
ATOM 1007 N N . ASP A 1 131 ? 3.087 -18.142 -38.455 1.00 45.59 131 ASP A N 1
ATOM 1008 C CA . ASP A 1 131 ? 3.588 -18.890 -39.612 1.00 45.59 131 ASP A CA 1
ATOM 1009 C C . ASP A 1 131 ? 4.088 -20.273 -39.176 1.00 45.59 131 ASP A C 1
ATOM 1011 O O . ASP A 1 131 ? 5.264 -20.538 -38.927 1.00 45.59 131 ASP A O 1
ATOM 1015 N N . ALA A 1 132 ? 3.132 -21.188 -39.014 1.00 53.97 132 ALA A N 1
ATOM 1016 C CA . ALA A 1 132 ? 3.415 -22.612 -38.988 1.00 53.97 132 ALA A CA 1
ATOM 1017 C C . ALA A 1 132 ? 3.774 -23.054 -40.414 1.00 53.97 132 ALA A C 1
ATOM 1019 O O . ALA A 1 132 ? 2.920 -23.551 -41.146 1.00 53.97 132 ALA A O 1
ATOM 1020 N N . HIS A 1 133 ? 5.027 -22.864 -40.824 1.00 52.97 133 HIS A N 1
ATOM 1021 C CA . HIS A 1 133 ? 5.544 -23.450 -42.057 1.00 52.97 133 HIS A CA 1
ATOM 1022 C C . HIS A 1 133 ? 6.273 -24.762 -41.748 1.00 52.97 133 HIS A C 1
ATOM 1024 O O . HIS A 1 133 ? 7.425 -24.806 -41.321 1.00 52.97 133 HIS A O 1
ATOM 1030 N N . ASP A 1 134 ? 5.532 -25.851 -41.953 1.00 48.81 134 ASP A N 1
ATOM 1031 C CA . ASP A 1 134 ? 6.030 -27.219 -42.053 1.00 48.81 134 ASP A CA 1
ATOM 1032 C C . ASP A 1 134 ? 7.107 -27.296 -43.148 1.00 48.81 134 ASP A C 1
ATOM 1034 O O . ASP A 1 134 ? 6.840 -27.093 -44.335 1.00 48.81 134 ASP A O 1
ATOM 1038 N N . HIS A 1 135 ? 8.346 -27.581 -42.753 1.00 60.34 135 HIS A N 1
ATOM 1039 C CA . HIS A 1 135 ? 9.405 -27.937 -43.688 1.00 60.34 135 HIS A CA 1
ATOM 1040 C C . HIS A 1 135 ? 9.606 -29.451 -43.673 1.00 60.34 135 HIS A C 1
ATOM 1042 O O . HIS A 1 135 ? 10.483 -29.991 -42.997 1.00 60.34 135 HIS A O 1
ATOM 1048 N N . ASN A 1 136 ? 8.788 -30.131 -44.477 1.00 49.72 136 ASN A N 1
ATOM 1049 C CA . ASN A 1 136 ? 9.057 -31.471 -44.981 1.00 49.72 136 ASN A CA 1
ATOM 1050 C C . ASN A 1 136 ? 10.468 -31.528 -45.605 1.00 49.72 136 ASN A C 1
ATOM 1052 O O . ASN A 1 136 ? 10.701 -31.014 -46.702 1.00 49.72 136 ASN A O 1
ATOM 1056 N N . HIS A 1 137 ? 11.411 -32.174 -44.917 1.00 54.50 137 HIS A N 1
ATOM 1057 C CA . HIS A 1 137 ? 12.720 -32.518 -45.471 1.00 54.50 137 HIS A CA 1
ATOM 1058 C C . HIS A 1 137 ? 12.577 -33.697 -46.446 1.00 54.50 137 HIS A C 1
ATOM 1060 O O . HIS A 1 137 ? 12.550 -34.852 -46.025 1.00 54.50 137 HIS A O 1
ATOM 1066 N N . ASP A 1 138 ? 12.537 -33.411 -47.749 1.00 51.66 138 ASP A N 1
ATOM 1067 C CA . ASP A 1 138 ? 12.781 -34.411 -48.793 1.00 51.66 138 ASP A CA 1
ATOM 1068 C C . ASP A 1 138 ? 14.220 -34.259 -49.310 1.00 51.66 138 ASP A C 1
ATOM 1070 O O . ASP A 1 138 ? 14.581 -33.250 -49.917 1.00 51.66 138 ASP A O 1
ATOM 1074 N N . HIS A 1 139 ? 15.065 -35.249 -49.015 1.00 53.72 139 HIS A N 1
ATOM 1075 C CA . HIS A 1 139 ? 16.401 -35.371 -49.595 1.00 53.72 139 HIS A CA 1
ATOM 1076 C C . HIS A 1 139 ? 16.344 -36.351 -50.777 1.00 53.72 139 HIS A C 1
ATOM 1078 O O . HIS A 1 139 ? 16.138 -37.549 -50.547 1.00 53.72 139 HIS A O 1
ATOM 1084 N N . PRO A 1 140 ? 16.593 -35.910 -52.023 1.00 58.75 140 PRO A N 1
ATOM 1085 C CA . PRO A 1 140 ? 16.861 -36.839 -53.107 1.00 58.75 140 PRO A CA 1
ATOM 1086 C C . PRO A 1 140 ? 18.280 -37.419 -52.991 1.00 58.75 140 PRO A C 1
ATOM 1088 O O . PRO A 1 140 ? 19.189 -36.805 -52.430 1.00 58.75 140 PRO A O 1
ATOM 1091 N N . ARG A 1 141 ? 18.409 -38.647 -53.498 1.00 46.41 141 ARG A N 1
ATOM 1092 C CA . ARG A 1 141 ? 19.554 -39.562 -53.380 1.00 46.41 141 ARG A CA 1
ATOM 1093 C C . ARG A 1 141 ? 20.669 -39.270 -54.374 1.00 46.41 141 ARG A C 1
ATOM 1095 O O . ARG A 1 141 ? 20.330 -38.908 -55.521 1.00 46.41 141 ARG A O 1
#

Organism: NCBI:txid1114856